Protein AF-A0AAD3N7X9-F1 (afdb_monomer)

Organism: Lates japonicus (NCBI:txid270547)

Solvent-accessible surface area (backbone atoms only — not comparable to full-atom values): 6195 Å² total; per-residue (Å²): 111,69,68,42,43,75,68,65,77,46,73,80,65,64,61,59,53,51,51,54,52,49,50,52,52,50,52,61,65,45,56,85,49,45,62,63,62,47,58,78,70,56,67,59,55,80,78,61,69,39,50,74,73,34,88,85,70,51,37,70,61,38,44,50,53,58,55,67,69,43,84,70,67,90,50,81,59,90,63,52,60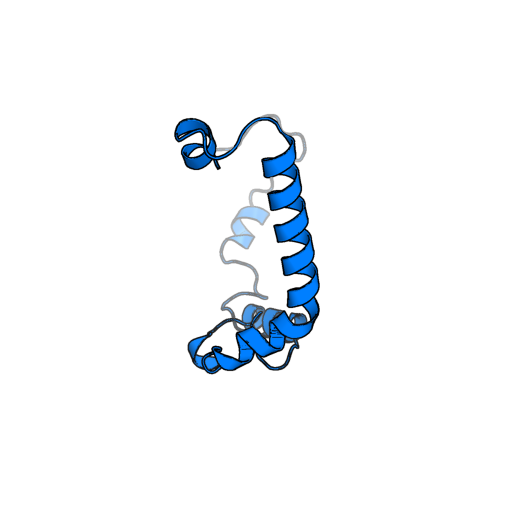,61,56,67,73,65,59,77,63,92,87,63,91,66,85,87,125

InterPro domains:
  IPR002655 Acyl-CoA oxidase, C-terminal [PF01756] (1-85)
  IPR012258 Acyl-CoA oxidase [PTHR10909] (2-71)
  IPR036250 Acyl-CoA dehydrogenase-like, C-terminal [SSF47203] (2-84)

Sequence (97 aa):
MATLYQGNYLNGRKPAELVQIAILTLCSQLKDDAVALVDVFAPTDFILNSPIGNADGQLYRNLWSTVMQGSEVVNRPSWWKEFCSDKPVVGSLRSKL

pLDDT: mean 87.57, std 10.8, range [45.5, 98.0]

Radius of gyration: 26.73 Å; Cα contacts (8 Å, |Δi|>4): 29; chains: 1; bounding box: 60×39×54 Å

Secondary structure (DSSP, 8-state):
-HHHHHTTSS-SSHHHHHHHHHHHHHHHHHTTTHHHHHHTTPPPHHHH--SSS-TT--HHHHHHHHHHTSTTSSSPPTTHHHHHHTPPPTT--S---

Mean predicted aligned error: 9.56 Å

Structure (mmCIF, N/CA/C/O backbone):
data_AF-A0AAD3N7X9-F1
#
_entry.id   AF-A0AAD3N7X9-F1
#
loop_
_atom_site.group_PDB
_atom_site.id
_atom_site.type_symbol
_atom_site.label_atom_id
_atom_site.label_alt_id
_atom_site.label_comp_id
_atom_site.label_asym_id
_atom_site.label_entity_id
_atom_site.label_seq_id
_atom_site.pdbx_PDB_ins_code
_atom_site.Cartn_x
_atom_site.Cartn_y
_atom_site.Cartn_z
_atom_site.occupancy
_atom_site.B_iso_or_equiv
_atom_site.auth_seq_id
_atom_site.auth_comp_id
_atom_site.auth_asym_id
_atom_site.auth_atom_id
_atom_site.pdbx_PDB_model_num
ATOM 1 N N . MET A 1 1 ? -11.289 12.141 17.468 1.00 81.75 1 MET A N 1
ATOM 2 C CA . MET A 1 1 ? -11.219 11.937 18.936 1.00 81.75 1 MET A CA 1
ATOM 3 C C . MET A 1 1 ? -11.433 13.222 19.728 1.00 81.75 1 MET A C 1
ATOM 5 O O . MET A 1 1 ? -12.307 13.207 20.580 1.00 81.75 1 MET A O 1
ATOM 9 N N . ALA A 1 2 ? -10.725 14.327 19.449 1.00 86.50 2 ALA A N 1
ATOM 10 C CA . ALA A 1 2 ? -10.856 15.588 20.203 1.00 86.50 2 ALA A CA 1
ATOM 11 C C . ALA A 1 2 ? -12.310 16.087 20.364 1.00 86.50 2 ALA A C 1
ATOM 13 O O . ALA A 1 2 ? -12.725 16.400 21.473 1.00 86.50 2 ALA A O 1
ATOM 14 N N . THR A 1 3 ? -13.116 16.042 19.299 1.00 93.44 3 THR A N 1
ATOM 15 C CA . THR A 1 3 ? -14.537 16.436 19.325 1.00 93.44 3 THR A CA 1
ATOM 16 C C . THR A 1 3 ? -15.384 15.599 20.293 1.00 93.44 3 THR A C 1
ATOM 18 O O . THR A 1 3 ? -16.284 16.125 20.938 1.00 93.44 3 THR A O 1
ATOM 21 N N . LEU A 1 4 ? -15.081 14.303 20.441 1.00 91.31 4 LEU A N 1
ATOM 22 C CA . LEU A 1 4 ? -15.821 13.392 21.325 1.00 91.31 4 LEU A CA 1
ATOM 23 C C . LEU A 1 4 ? -15.483 13.621 22.807 1.00 91.31 4 LEU A C 1
ATOM 25 O O . LEU A 1 4 ? -16.352 13.474 23.660 1.00 91.31 4 LEU A O 1
ATOM 29 N N . TYR A 1 5 ? -14.245 14.023 23.105 1.00 92.00 5 TYR A N 1
ATOM 30 C CA . TYR A 1 5 ? -13.842 14.447 24.449 1.00 92.00 5 TYR A CA 1
ATOM 31 C C . TYR A 1 5 ? -14.387 15.835 24.793 1.00 92.00 5 TYR A C 1
ATOM 33 O O . TYR A 1 5 ? -14.895 16.039 25.889 1.00 92.00 5 TYR A O 1
ATOM 41 N N . GLN A 1 6 ? -14.348 16.780 23.848 1.00 91.88 6 GLN A N 1
ATOM 42 C CA . GLN A 1 6 ? -14.903 18.122 24.042 1.00 91.88 6 GLN A CA 1
ATOM 43 C C . GLN A 1 6 ? -16.422 18.088 24.268 1.00 91.88 6 GLN A C 1
ATOM 45 O O . GLN A 1 6 ? -16.936 18.835 25.093 1.00 91.88 6 GLN A O 1
ATOM 50 N N . GLY A 1 7 ? -17.133 17.192 23.578 1.00 93.50 7 GLY A N 1
ATOM 51 C CA . GLY A 1 7 ? -18.555 16.926 23.810 1.00 93.50 7 GLY A CA 1
ATOM 52 C C . GLY A 1 7 ? -18.852 16.090 25.062 1.00 93.50 7 GLY A C 1
ATOM 53 O O . GLY A 1 7 ? -20.005 15.737 25.274 1.00 93.50 7 GLY A O 1
ATOM 54 N N . ASN A 1 8 ? -17.836 15.750 2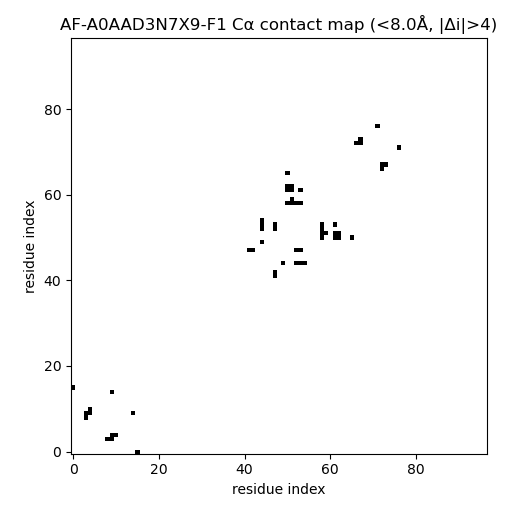5.866 1.00 91.25 8 ASN A N 1
ATOM 55 C CA . ASN A 1 8 ? -17.937 14.939 27.083 1.00 91.25 8 ASN A CA 1
ATOM 56 C C . ASN A 1 8 ? -18.533 13.525 26.876 1.00 91.25 8 ASN A C 1
ATOM 58 O O . ASN A 1 8 ? -18.980 12.890 27.830 1.00 91.25 8 ASN A O 1
ATOM 62 N N . TYR A 1 9 ? -18.521 13.015 25.639 1.00 90.88 9 TYR A N 1
ATOM 63 C CA . TYR A 1 9 ? -18.959 11.654 25.301 1.00 90.88 9 TYR A CA 1
ATOM 64 C C . TYR A 1 9 ? -17.910 10.600 25.667 1.00 90.88 9 TYR A C 1
ATOM 66 O O . TYR A 1 9 ? -18.252 9.454 25.948 1.00 90.88 9 TYR A O 1
ATOM 74 N N . LEU A 1 10 ? -16.629 10.978 25.657 1.00 91.81 10 LEU A N 1
ATOM 75 C CA . LEU A 1 10 ? -15.511 10.135 26.071 1.00 91.81 10 LEU A CA 1
ATOM 76 C C . LEU A 1 10 ? -14.758 10.810 27.214 1.00 91.81 10 LEU A C 1
ATOM 78 O O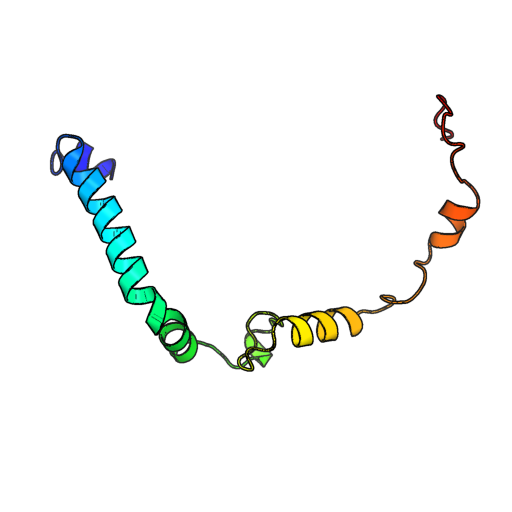 . LEU A 1 10 ? -14.523 12.014 27.173 1.00 91.81 10 LEU A O 1
ATOM 82 N N . ASN A 1 11 ? -14.341 10.021 28.204 1.00 90.88 11 ASN A N 1
ATOM 83 C CA . ASN A 1 11 ? -13.578 10.488 29.358 1.00 90.88 11 ASN A CA 1
ATOM 84 C C . ASN A 1 11 ? -12.436 9.525 29.703 1.00 90.88 11 ASN A C 1
ATOM 86 O O . ASN A 1 11 ? -12.554 8.308 29.550 1.00 90.88 11 ASN A O 1
ATOM 90 N N . GLY A 1 12 ? -11.315 10.079 30.175 1.00 91.19 12 GLY A N 1
ATOM 91 C CA . GLY A 1 12 ? -10.100 9.315 30.488 1.00 91.19 12 GLY A CA 1
ATOM 92 C C . GLY A 1 12 ? -9.388 8.737 29.254 1.00 91.19 12 GLY A C 1
ATOM 93 O O . GLY A 1 12 ? -9.770 8.993 28.117 1.00 91.19 12 GLY A O 1
ATOM 94 N N . ARG A 1 13 ? -8.320 7.953 29.459 1.00 91.00 13 ARG A N 1
ATOM 95 C CA . ARG A 1 13 ? -7.506 7.386 28.357 1.00 91.00 13 ARG A CA 1
ATOM 96 C C . ARG A 1 13 ? -8.091 6.130 27.712 1.00 91.00 13 ARG A C 1
ATOM 98 O O . ARG A 1 13 ? -7.942 5.935 26.509 1.00 91.00 13 ARG A O 1
ATOM 105 N N . LYS A 1 14 ? -8.789 5.311 28.497 1.00 92.62 14 LYS A N 1
ATOM 106 C CA . LYS A 1 14 ? -9.256 3.976 28.100 1.00 92.62 14 LYS A CA 1
ATOM 107 C C . LYS A 1 14 ? -10.073 3.947 26.795 1.00 92.62 14 LYS A C 1
ATOM 109 O O . LYS A 1 14 ? -9.830 3.055 25.988 1.00 92.62 14 LYS A O 1
ATOM 114 N N . PRO A 1 15 ? -10.992 4.894 26.517 1.00 93.06 15 PRO A N 1
ATOM 115 C CA . PRO A 1 15 ? -11.720 4.880 25.250 1.00 93.06 15 PRO A CA 1
ATOM 116 C C . PRO A 1 15 ? -10.822 5.097 24.027 1.00 93.06 15 PRO A C 1
ATOM 118 O O . PRO A 1 15 ? -11.040 4.472 22.995 1.00 93.06 15 PRO A O 1
ATOM 121 N N . ALA A 1 16 ? -9.794 5.944 24.134 1.00 92.06 16 ALA A N 1
ATOM 122 C CA . ALA A 1 16 ? -8.846 6.154 23.043 1.00 92.06 16 ALA A CA 1
ATOM 123 C C . ALA A 1 16 ? -7.989 4.909 22.778 1.00 92.06 16 ALA A C 1
ATOM 125 O O . ALA A 1 16 ? -7.792 4.547 21.620 1.00 92.06 16 ALA A O 1
ATOM 126 N N . GLU A 1 17 ? -7.546 4.229 23.836 1.00 94.69 17 GLU A N 1
ATOM 127 C CA . GLU A 1 17 ? -6.817 2.958 23.735 1.00 94.69 17 GLU A CA 1
ATOM 128 C C . GLU A 1 17 ? -7.681 1.873 23.080 1.00 94.69 17 GLU A C 1
ATOM 130 O O . GLU A 1 17 ? -7.236 1.207 22.149 1.00 94.69 17 GLU A O 1
ATOM 135 N N . LEU A 1 18 ? -8.944 1.739 23.501 1.00 95.56 18 LEU A N 1
ATOM 136 C CA . LEU A 1 18 ? -9.877 0.775 22.914 1.00 95.56 18 LEU A CA 1
ATOM 137 C C . LEU A 1 18 ? -10.132 1.040 21.430 1.00 95.56 18 LEU A C 1
ATOM 139 O O . LEU A 1 18 ? -10.156 0.096 20.648 1.00 95.56 18 LEU A O 1
ATOM 143 N N . VAL A 1 19 ? -10.286 2.305 21.028 1.00 95.50 19 VAL A N 1
ATOM 144 C CA . VAL A 1 19 ? -10.451 2.663 19.611 1.00 95.50 19 VAL A CA 1
ATOM 145 C C . VAL A 1 19 ? -9.204 2.301 18.806 1.00 95.50 19 VAL A C 1
ATOM 147 O O . VAL A 1 19 ? -9.331 1.729 17.729 1.00 95.50 19 VAL A O 1
ATOM 150 N N . GLN A 1 20 ? -8.003 2.582 19.319 1.00 95.50 20 GLN A N 1
ATOM 151 C CA . GLN A 1 20 ? -6.762 2.201 18.638 1.00 95.50 20 GLN A CA 1
ATOM 152 C C . GLN A 1 20 ? -6.638 0.683 18.484 1.00 95.50 20 GLN A C 1
ATOM 154 O O . GLN A 1 20 ? -6.337 0.205 17.392 1.00 95.50 20 GLN A O 1
ATOM 159 N N . ILE A 1 21 ? -6.918 -0.073 19.549 1.00 97.62 21 ILE A N 1
ATOM 160 C CA . ILE A 1 21 ? -6.909 -1.540 19.510 1.00 97.62 21 ILE A CA 1
ATOM 161 C C . ILE A 1 21 ? -7.935 -2.042 18.495 1.00 97.62 21 ILE A C 1
ATOM 163 O O . ILE A 1 21 ? -7.591 -2.859 17.649 1.00 97.62 21 ILE A O 1
ATOM 167 N N . ALA A 1 22 ? -9.160 -1.514 18.525 1.00 97.56 22 ALA A N 1
ATOM 168 C CA . ALA A 1 22 ? -10.212 -1.905 17.596 1.00 97.56 22 ALA A CA 1
ATOM 169 C C . ALA A 1 22 ? -9.816 -1.642 16.136 1.00 97.56 22 ALA A C 1
ATOM 171 O O . ALA A 1 22 ? -10.011 -2.515 15.296 1.00 97.56 22 ALA A O 1
ATOM 172 N N . ILE A 1 23 ? -9.205 -0.489 15.833 1.00 97.44 23 ILE A N 1
ATOM 173 C CA . ILE A 1 23 ? -8.694 -0.184 14.488 1.00 97.44 23 ILE A CA 1
ATOM 174 C C . ILE A 1 23 ? -7.664 -1.232 14.059 1.00 97.44 23 ILE A C 1
ATOM 176 O O . ILE A 1 23 ? -7.782 -1.788 12.972 1.00 97.44 23 ILE A O 1
ATOM 180 N N . LEU A 1 24 ? -6.686 -1.548 14.913 1.00 98.00 24 LEU A N 1
ATOM 181 C CA . LEU A 1 24 ? -5.659 -2.543 14.592 1.00 98.00 24 LEU A CA 1
ATOM 182 C C . LEU A 1 24 ? -6.251 -3.944 14.401 1.00 98.00 24 LEU A C 1
ATOM 184 O O . LEU A 1 24 ? -5.854 -4.655 13.479 1.00 98.00 24 LEU A O 1
ATOM 188 N N . THR A 1 25 ? -7.220 -4.333 15.231 1.00 97.94 25 THR A N 1
ATOM 189 C CA . THR A 1 25 ? -7.932 -5.606 15.091 1.00 97.94 25 THR A CA 1
ATOM 190 C C . THR A 1 25 ? -8.685 -5.674 13.766 1.00 97.94 25 THR A C 1
ATOM 192 O O . THR A 1 25 ? -8.556 -6.666 13.054 1.00 97.94 25 THR A O 1
ATOM 195 N N . LEU A 1 26 ? -9.409 -4.616 13.393 1.00 97.44 26 LEU A N 1
ATOM 196 C CA . LEU A 1 26 ? -10.134 -4.551 12.122 1.00 97.44 26 LEU A CA 1
ATOM 197 C C . LEU A 1 26 ? -9.178 -4.576 10.923 1.00 97.44 26 LEU A C 1
ATOM 199 O O . LEU A 1 26 ? -9.412 -5.318 9.974 1.00 97.44 26 LEU A O 1
ATOM 203 N N . CYS A 1 27 ? -8.064 -3.838 10.976 1.00 97.19 27 CYS A N 1
ATOM 204 C CA . CYS A 1 27 ? -7.029 -3.903 9.942 1.00 97.19 27 CYS A CA 1
ATOM 205 C C . CYS A 1 27 ? -6.440 -5.314 9.808 1.00 97.19 27 CYS A C 1
ATOM 207 O O . CYS A 1 27 ? -6.191 -5.763 8.693 1.00 97.19 27 CYS A O 1
ATOM 209 N N . SER A 1 28 ? -6.238 -6.027 10.921 1.00 97.12 28 SER A N 1
ATOM 210 C CA . SER A 1 28 ? -5.759 -7.411 10.882 1.00 97.12 28 SER A CA 1
ATOM 211 C C . SER A 1 28 ? -6.783 -8.365 10.273 1.00 97.12 28 SER A C 1
ATOM 213 O O . SER A 1 28 ? -6.375 -9.293 9.588 1.00 97.12 28 SER A O 1
ATOM 215 N N . GLN A 1 29 ? -8.078 -8.155 10.519 1.00 96.44 29 GLN A N 1
ATOM 216 C CA . GLN A 1 29 ? -9.147 -8.965 9.926 1.00 96.44 29 GLN A CA 1
ATOM 217 C C . GLN A 1 29 ? -9.267 -8.721 8.418 1.00 96.44 29 GLN A C 1
ATOM 219 O O . GLN A 1 29 ? -9.430 -9.665 7.660 1.00 96.44 29 GLN A O 1
ATOM 224 N N . LEU A 1 30 ? -9.133 -7.467 7.978 1.00 96.56 30 LEU A N 1
ATOM 225 C CA . LEU A 1 30 ? -9.219 -7.089 6.562 1.00 96.56 30 LEU A CA 1
ATOM 226 C C . LEU A 1 30 ? -7.992 -7.482 5.734 1.00 96.56 30 LEU A C 1
ATOM 228 O O . LEU A 1 30 ? -8.063 -7.481 4.509 1.00 96.56 30 LEU A O 1
ATOM 232 N N . LYS A 1 31 ? -6.856 -7.765 6.378 1.00 96.25 31 LYS A N 1
ATOM 233 C CA . LYS A 1 31 ? -5.573 -7.983 5.702 1.00 96.25 31 LYS A CA 1
ATOM 234 C C . LYS A 1 31 ? -5.637 -9.100 4.659 1.00 96.25 31 LYS A C 1
ATOM 236 O O . LYS A 1 31 ? -5.099 -8.921 3.569 1.00 96.25 31 LYS A O 1
ATOM 241 N N . ASP A 1 32 ? -6.259 -10.224 5.001 1.00 95.19 32 ASP A N 1
ATOM 242 C CA . ASP A 1 32 ? -6.247 -11.419 4.152 1.00 95.19 32 ASP A CA 1
ATOM 243 C C . ASP A 1 32 ? -7.163 -11.260 2.923 1.00 95.19 32 ASP A C 1
ATOM 245 O O . ASP A 1 32 ? -6.854 -11.785 1.856 1.00 95.19 32 ASP A O 1
ATOM 249 N N . ASP A 1 33 ? -8.211 -10.438 3.036 1.00 95.69 33 ASP A N 1
ATOM 250 C CA . ASP A 1 33 ? -9.154 -10.128 1.951 1.00 95.69 3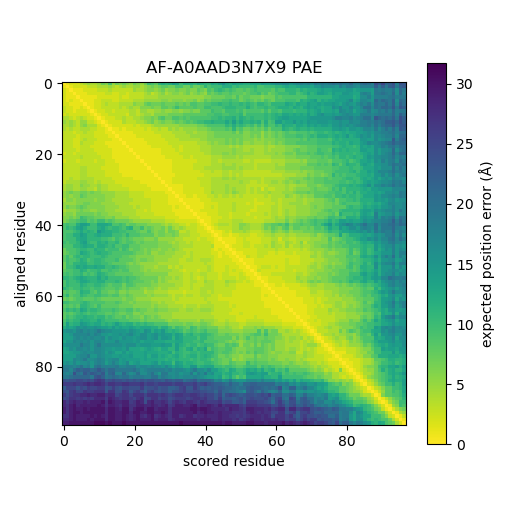3 ASP A CA 1
ATOM 251 C C . ASP A 1 33 ? -8.794 -8.846 1.178 1.00 95.69 33 ASP A C 1
ATOM 253 O O . ASP A 1 33 ? -9.485 -8.468 0.230 1.00 95.69 33 ASP A O 1
ATOM 257 N N . ALA A 1 34 ? -7.718 -8.149 1.561 1.00 94.56 34 ALA A N 1
ATOM 258 C CA . ALA A 1 34 ? -7.395 -6.823 1.035 1.00 94.56 34 ALA A CA 1
ATOM 259 C C . ALA A 1 34 ? -7.229 -6.805 -0.494 1.00 94.56 34 ALA A C 1
ATOM 261 O O . ALA A 1 34 ? -7.675 -5.862 -1.143 1.00 94.56 34 ALA A O 1
ATOM 262 N N . VAL A 1 35 ? -6.623 -7.848 -1.069 1.00 91.75 35 VAL A N 1
ATOM 263 C CA . VAL A 1 35 ? -6.435 -7.967 -2.525 1.00 91.75 35 VAL A CA 1
ATOM 264 C C . VAL A 1 35 ? -7.781 -8.143 -3.225 1.00 91.75 35 VAL A C 1
ATOM 266 O O . VAL A 1 35 ? -8.117 -7.354 -4.099 1.00 91.75 35 VAL A O 1
ATOM 269 N N . ALA A 1 36 ? -8.607 -9.086 -2.761 1.00 93.06 36 ALA A N 1
ATOM 270 C CA . ALA A 1 36 ? -9.924 -9.344 -3.342 1.00 93.06 36 ALA A CA 1
ATOM 271 C C . ALA A 1 36 ? -10.847 -8.116 -3.268 1.00 93.06 36 ALA A C 1
ATOM 273 O O . ALA A 1 36 ? -11.581 -7.829 -4.211 1.00 93.06 36 ALA A O 1
ATOM 274 N N . LEU A 1 37 ? -10.796 -7.363 -2.164 1.00 93.94 37 LEU A N 1
ATOM 275 C CA . LEU A 1 37 ? -11.563 -6.126 -2.013 1.00 93.94 37 LEU A CA 1
ATOM 276 C C . LEU A 1 37 ? -11.139 -5.054 -3.019 1.00 93.94 37 LEU A C 1
ATOM 278 O O . LEU A 1 37 ? -11.997 -4.349 -3.543 1.00 93.94 37 LEU A O 1
ATOM 282 N N . VAL A 1 38 ? -9.839 -4.921 -3.288 1.00 91.31 38 VAL A N 1
ATOM 283 C CA . VAL A 1 38 ? -9.330 -3.964 -4.278 1.00 91.31 38 VAL A CA 1
ATOM 284 C C . VAL A 1 38 ? -9.663 -4.424 -5.697 1.00 91.31 38 VAL A C 1
ATOM 286 O O . VAL A 1 38 ? -10.111 -3.602 -6.494 1.00 91.31 38 VAL A O 1
ATOM 289 N N . ASP A 1 39 ? -9.540 -5.718 -5.992 1.00 90.38 39 ASP A N 1
ATOM 290 C CA . ASP A 1 39 ? -9.796 -6.291 -7.320 1.00 90.38 39 ASP A CA 1
ATOM 291 C C . ASP A 1 39 ? -11.237 -6.065 -7.800 1.00 90.38 39 ASP A C 1
ATOM 293 O O . ASP A 1 39 ? -11.463 -5.835 -8.986 1.00 90.38 39 ASP A O 1
ATOM 297 N N . VAL A 1 40 ? -12.221 -6.050 -6.890 1.00 92.19 40 VAL A N 1
ATOM 298 C CA . VAL A 1 40 ? -13.630 -5.748 -7.224 1.00 92.19 40 VAL A CA 1
ATOM 299 C C . VAL A 1 40 ? -13.803 -4.335 -7.793 1.00 92.19 40 VAL A C 1
ATOM 301 O O . VAL A 1 40 ? -14.697 -4.100 -8.608 1.00 92.19 40 VAL A O 1
ATOM 304 N N . PHE A 1 41 ? -12.965 -3.388 -7.369 1.00 88.00 41 PHE A N 1
ATOM 305 C CA . PHE A 1 41 ? -13.021 -1.995 -7.814 1.00 88.00 41 PHE A CA 1
ATOM 306 C C . PHE A 1 41 ? -11.957 -1.646 -8.856 1.00 88.00 41 PHE A C 1
ATOM 308 O O . PHE A 1 41 ? -12.040 -0.576 -9.464 1.00 88.00 41 PHE A O 1
ATOM 315 N N . ALA A 1 42 ? -10.948 -2.499 -9.039 1.00 87.12 42 ALA A N 1
ATOM 316 C CA . ALA A 1 42 ? -9.795 -2.190 -9.863 1.00 87.12 42 ALA A CA 1
ATOM 317 C C . ALA A 1 42 ? -10.213 -2.004 -11.334 1.00 87.12 42 ALA A C 1
ATOM 319 O O . ALA A 1 42 ? -10.812 -2.900 -11.937 1.00 87.12 42 ALA A O 1
ATOM 320 N N . PRO A 1 43 ? -9.909 -0.846 -11.948 1.00 87.62 43 PRO A N 1
ATOM 321 C CA . PRO A 1 43 ? -10.038 -0.700 -13.388 1.00 87.62 43 PRO A CA 1
ATOM 322 C C . PRO A 1 43 ? -8.969 -1.554 -14.084 1.00 87.62 43 PRO A C 1
ATOM 324 O O . PRO A 1 43 ? -7.965 -1.927 -13.484 1.00 87.62 43 PRO A O 1
ATOM 327 N N . THR A 1 44 ? -9.147 -1.825 -15.377 1.00 90.06 44 THR A N 1
ATOM 328 C CA . THR A 1 44 ? -8.164 -2.585 -16.172 1.00 90.06 44 THR A CA 1
ATOM 329 C C . THR A 1 44 ? -6.758 -1.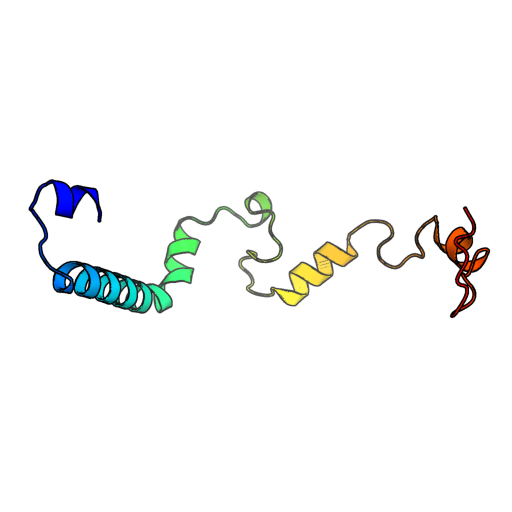983 -16.077 1.00 90.06 44 THR A C 1
ATOM 331 O O . THR A 1 44 ? -6.633 -0.754 -16.062 1.00 90.06 44 THR A O 1
ATOM 334 N N . ASP A 1 45 ? -5.713 -2.813 -16.152 1.00 90.19 45 ASP A N 1
ATOM 335 C CA . ASP A 1 45 ? -4.305 -2.397 -16.001 1.00 90.19 45 ASP A CA 1
ATOM 336 C C . ASP A 1 45 ? -3.885 -1.244 -16.932 1.00 90.19 45 ASP A C 1
ATOM 338 O O . ASP A 1 45 ? -3.068 -0.403 -16.561 1.00 90.19 45 ASP A O 1
ATOM 342 N N . PHE A 1 46 ? -4.493 -1.145 -18.120 1.00 90.06 46 PHE A N 1
ATOM 343 C CA . PHE A 1 46 ? -4.281 -0.025 -19.044 1.00 90.06 46 PHE A CA 1
ATOM 344 C C . PHE A 1 46 ? -4.679 1.334 -18.444 1.00 90.06 46 PHE A C 1
ATOM 346 O O . PHE A 1 46 ? -3.975 2.324 -18.620 1.00 90.06 46 PHE A O 1
ATOM 353 N N . ILE A 1 47 ? -5.805 1.380 -17.729 1.00 92.06 47 ILE A N 1
ATOM 354 C CA . ILE A 1 47 ? -6.305 2.592 -17.066 1.00 92.06 47 ILE A CA 1
ATOM 355 C C . ILE A 1 47 ? -5.513 2.847 -15.785 1.00 92.06 47 ILE A C 1
ATOM 357 O O . ILE A 1 47 ? -5.185 3.994 -15.488 1.00 92.06 47 ILE A O 1
ATOM 361 N N . LEU A 1 48 ? -5.196 1.785 -15.037 1.00 89.88 48 LEU A N 1
ATOM 362 C CA . LEU A 1 48 ? -4.402 1.880 -13.814 1.00 89.88 48 LEU A CA 1
ATOM 363 C C . LEU A 1 48 ? -2.994 2.426 -14.094 1.00 89.88 48 LEU A C 1
ATOM 365 O O . LEU A 1 48 ? -2.451 3.160 -13.269 1.00 89.88 48 LEU A O 1
ATOM 369 N N . ASN A 1 49 ? -2.426 2.082 -15.257 1.00 89.94 49 ASN A N 1
ATOM 370 C CA . ASN A 1 49 ? -1.154 2.582 -15.782 1.00 89.94 49 ASN A CA 1
ATOM 371 C C . ASN A 1 49 ? -0.026 2.567 -14.733 1.00 89.94 49 ASN A C 1
ATOM 373 O O . ASN A 1 49 ? 0.748 3.515 -14.587 1.00 89.94 49 ASN A O 1
ATOM 377 N N . SER A 1 50 ? 0.030 1.484 -13.957 1.00 91.69 50 SER A N 1
ATOM 378 C CA . SER A 1 50 ? 0.974 1.314 -12.860 1.00 91.69 50 SER A CA 1
ATOM 379 C C . SER A 1 50 ? 1.682 -0.030 -12.994 1.00 91.69 50 SER A C 1
ATOM 381 O O . SER A 1 50 ? 1.027 -1.066 -12.885 1.00 91.69 50 SER A O 1
ATOM 383 N N . PRO A 1 51 ? 3.018 -0.061 -13.154 1.00 91.44 51 PRO A N 1
ATOM 384 C CA . PRO A 1 51 ? 3.754 -1.324 -13.205 1.00 91.44 51 PRO A CA 1
ATOM 385 C C . PRO A 1 51 ? 3.731 -2.085 -11.872 1.00 91.44 51 PRO A C 1
ATOM 387 O O . PRO A 1 51 ? 3.930 -3.296 -11.850 1.00 91.44 51 PRO A O 1
ATOM 390 N N . ILE A 1 52 ? 3.491 -1.384 -10.759 1.00 92.12 52 ILE A N 1
ATOM 391 C CA . ILE A 1 52 ? 3.435 -1.968 -9.412 1.00 92.12 52 ILE A CA 1
ATOM 392 C C . ILE A 1 52 ? 2.066 -2.589 -9.133 1.00 92.12 52 ILE A C 1
ATOM 394 O O . ILE A 1 52 ? 1.983 -3.589 -8.428 1.00 92.12 52 ILE A O 1
ATOM 398 N N . GLY A 1 53 ? 1.006 -1.986 -9.674 1.00 89.94 53 GLY A N 1
ATOM 399 C CA . GLY A 1 53 ? -0.376 -2.414 -9.465 1.00 89.94 53 GLY A CA 1
ATOM 400 C C . GLY A 1 53 ? -0.900 -3.390 -10.515 1.00 89.94 53 GLY A C 1
ATOM 401 O O . GLY A 1 53 ? -2.101 -3.610 -10.549 1.00 89.94 53 GLY A O 1
ATOM 402 N N . ASN A 1 54 ? -0.037 -3.925 -11.382 1.00 91.00 54 ASN A N 1
ATOM 403 C CA . ASN A 1 54 ? -0.451 -4.832 -12.450 1.00 91.00 54 ASN A CA 1
ATOM 404 C C . ASN A 1 54 ? -1.049 -6.130 -11.873 1.00 91.00 54 ASN A C 1
ATOM 406 O O . ASN A 1 54 ? -0.461 -6.728 -10.964 1.00 91.00 54 ASN A O 1
ATOM 410 N N . ALA A 1 55 ? -2.169 -6.593 -12.431 1.00 90.19 55 ALA A N 1
ATOM 411 C CA . ALA A 1 55 ? -2.919 -7.747 -11.924 1.00 90.19 55 ALA A CA 1
ATOM 412 C C . ALA A 1 55 ? -2.147 -9.087 -11.954 1.00 90.19 55 ALA A C 1
ATOM 414 O O . ALA A 1 55 ? -2.509 -10.035 -11.260 1.00 90.19 55 ALA A O 1
ATOM 415 N N . ASP A 1 56 ? -1.062 -9.190 -12.732 1.00 90.44 56 ASP A N 1
ATOM 416 C CA . ASP A 1 56 ? -0.236 -10.403 -12.838 1.00 90.44 56 ASP A CA 1
ATOM 417 C C . ASP A 1 56 ? 0.647 -10.690 -11.605 1.00 90.44 56 ASP A C 1
ATOM 419 O O . ASP A 1 56 ? 1.261 -11.758 -11.517 1.00 90.44 56 ASP A O 1
ATOM 423 N N . GLY A 1 57 ? 0.746 -9.737 -10.671 1.00 88.75 57 GLY A N 1
ATOM 424 C CA . GLY A 1 57 ? 1.569 -9.839 -9.466 1.00 88.75 57 GLY A CA 1
ATOM 425 C C . GLY A 1 57 ? 3.085 -9.836 -9.716 1.00 88.75 57 GLY A C 1
ATOM 426 O O . GLY A 1 57 ? 3.864 -10.034 -8.781 1.00 88.75 57 GLY A O 1
ATOM 427 N N . GLN A 1 58 ? 3.554 -9.596 -10.947 1.00 93.75 58 GLN A N 1
ATOM 428 C CA . GLN A 1 58 ? 4.975 -9.659 -11.321 1.00 93.75 58 GLN A CA 1
ATOM 429 C C . GLN A 1 58 ? 5.693 -8.318 -11.137 1.00 93.75 58 GLN A C 1
ATOM 431 O O . GLN A 1 58 ? 6.363 -7.815 -12.041 1.00 93.75 58 GLN A O 1
ATOM 436 N N . LEU A 1 59 ? 5.613 -7.765 -9.924 1.00 93.38 59 LEU A N 1
ATOM 437 C CA . LEU A 1 59 ? 6.116 -6.438 -9.549 1.00 93.38 59 LEU A CA 1
ATOM 438 C C . LEU A 1 59 ? 7.486 -6.085 -10.153 1.00 93.38 59 LEU A C 1
ATOM 440 O O . LEU A 1 59 ? 7.625 -5.101 -10.878 1.00 93.38 59 LEU A O 1
ATOM 444 N N . TYR A 1 60 ? 8.514 -6.883 -9.848 1.00 94.62 60 TYR A N 1
ATOM 445 C CA . TYR A 1 60 ? 9.888 -6.572 -10.251 1.00 94.62 60 TYR A CA 1
ATOM 446 C C . TYR A 1 60 ? 10.081 -6.629 -11.762 1.00 94.62 60 TYR A C 1
ATOM 448 O O . TYR A 1 60 ? 10.804 -5.808 -12.323 1.00 94.62 60 TYR A O 1
ATOM 456 N N . ARG A 1 61 ? 9.421 -7.584 -12.423 1.00 95.75 61 ARG A N 1
ATOM 457 C CA . ARG A 1 61 ? 9.489 -7.735 -13.875 1.00 95.75 61 ARG A CA 1
ATOM 458 C C . ARG A 1 61 ? 8.840 -6.542 -14.562 1.00 95.75 61 ARG A C 1
ATOM 460 O O . ARG A 1 61 ? 9.442 -5.976 -15.472 1.0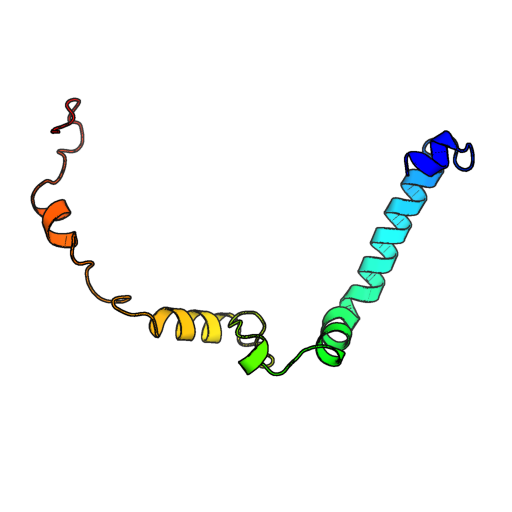0 95.75 61 ARG A O 1
ATOM 467 N N . ASN A 1 62 ? 7.656 -6.150 -14.103 1.00 94.56 62 ASN A N 1
ATOM 468 C CA . ASN A 1 62 ? 6.903 -5.038 -14.668 1.00 94.56 62 ASN A CA 1
ATOM 469 C C . ASN A 1 62 ? 7.672 -3.733 -14.488 1.00 94.56 62 ASN A C 1
ATOM 471 O O . ASN A 1 62 ? 7.918 -3.031 -15.464 1.00 94.56 62 ASN A O 1
ATOM 475 N N . LEU A 1 63 ? 8.170 -3.474 -13.278 1.00 94.50 63 LEU A N 1
ATOM 476 C CA . LEU A 1 63 ? 8.961 -2.284 -12.980 1.00 94.50 63 LEU A CA 1
ATOM 477 C C . LEU A 1 63 ? 10.238 -2.230 -13.826 1.00 94.50 63 LEU A C 1
ATOM 479 O O . LEU A 1 63 ? 10.506 -1.212 -14.459 1.00 94.50 63 LEU A O 1
ATOM 483 N N . TRP A 1 64 ? 10.986 -3.333 -13.906 1.00 93.56 64 TRP A N 1
ATOM 484 C CA . TRP A 1 64 ? 12.162 -3.417 -14.771 1.00 93.56 64 TRP A CA 1
ATOM 485 C C . TRP A 1 64 ? 11.815 -3.145 -16.237 1.00 93.56 64 TRP A C 1
ATOM 487 O O . TRP A 1 64 ? 12.484 -2.350 -16.892 1.00 93.56 64 TRP A O 1
ATOM 497 N N . SER A 1 65 ? 10.745 -3.761 -16.747 1.00 93.25 65 SER A N 1
ATOM 498 C CA . SER A 1 65 ? 10.313 -3.577 -18.132 1.00 93.25 65 SER A CA 1
ATOM 499 C C . SER A 1 65 ? 9.933 -2.126 -18.437 1.00 93.25 65 SER A C 1
ATOM 501 O O . SER A 1 65 ? 10.370 -1.594 -19.454 1.00 93.25 65 SER A O 1
ATOM 503 N N . THR A 1 66 ? 9.212 -1.454 -17.535 1.00 93.00 66 THR A N 1
ATOM 504 C CA . THR A 1 66 ? 8.822 -0.048 -17.687 1.00 93.00 66 THR A CA 1
ATOM 505 C C . THR A 1 66 ? 10.030 0.878 -17.636 1.00 93.00 66 THR A C 1
ATOM 507 O O . THR A 1 66 ? 10.126 1.797 -18.443 1.00 93.00 66 THR A O 1
ATOM 510 N N . VAL A 1 67 ? 10.987 0.625 -1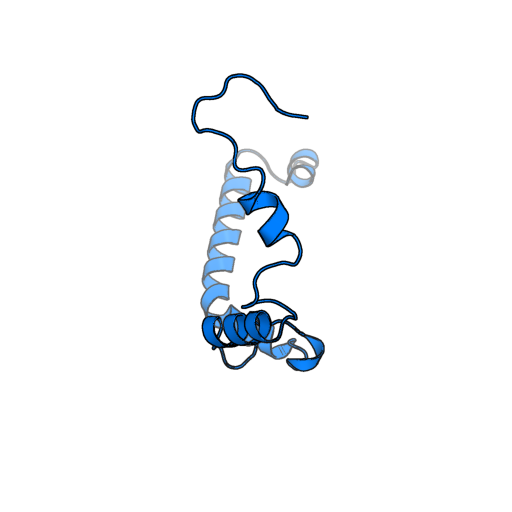6.737 1.00 93.06 67 VAL A N 1
ATOM 511 C CA . VAL A 1 67 ? 12.226 1.412 -16.679 1.00 93.06 67 VAL A CA 1
ATOM 512 C C . VAL A 1 67 ? 13.032 1.235 -17.965 1.00 93.06 67 VAL A C 1
ATOM 514 O O . VAL A 1 67 ? 13.480 2.226 -18.527 1.00 93.06 67 VAL A O 1
ATOM 517 N N . MET A 1 68 ? 13.177 0.010 -18.479 1.00 93.50 68 MET A N 1
ATOM 518 C CA . MET A 1 68 ? 13.934 -0.256 -19.712 1.00 93.50 68 MET A CA 1
ATOM 519 C C . MET A 1 68 ? 13.271 0.290 -20.984 1.00 93.50 68 MET A C 1
ATOM 521 O O . MET A 1 68 ? 13.958 0.491 -21.981 1.00 93.50 68 MET A O 1
ATOM 525 N N . GLN A 1 69 ? 11.960 0.537 -20.969 1.00 90.69 69 GLN A N 1
ATOM 526 C CA . GLN A 1 69 ? 11.249 1.196 -22.072 1.00 90.69 69 GLN A CA 1
ATOM 527 C C . GLN A 1 69 ? 11.528 2.706 -22.148 1.00 90.69 69 GLN A C 1
ATOM 529 O O . GLN A 1 69 ? 11.190 3.339 -23.148 1.00 90.69 69 GLN A O 1
ATOM 534 N N . GLY A 1 70 ? 12.134 3.299 -21.112 1.00 87.81 70 GLY A N 1
ATOM 535 C CA . GLY A 1 70 ? 12.523 4.704 -21.117 1.00 87.81 70 GLY A CA 1
ATOM 536 C C . GLY A 1 70 ? 13.603 5.018 -22.159 1.00 87.81 70 GLY A C 1
ATOM 537 O O . GLY A 1 70 ? 14.472 4.202 -22.467 1.00 87.81 70 GLY A O 1
ATOM 538 N N . SER A 1 71 ? 13.574 6.240 -22.688 1.00 86.00 71 SER A N 1
ATOM 539 C CA . SER A 1 71 ? 14.615 6.733 -23.596 1.00 86.00 71 SER A CA 1
ATOM 540 C C . SER A 1 71 ? 15.940 6.930 -22.854 1.00 86.00 71 SER A C 1
ATOM 542 O O . SER A 1 71 ? 15.947 7.428 -21.732 1.00 86.00 71 SER A O 1
ATOM 544 N N . GLU A 1 72 ? 17.063 6.604 -23.503 1.00 85.44 72 GLU A N 1
ATOM 545 C CA . GLU A 1 72 ? 18.430 6.848 -23.001 1.00 85.44 72 GLU A CA 1
ATOM 546 C C . GLU A 1 72 ? 18.774 6.185 -21.647 1.00 85.44 72 GLU A C 1
ATOM 548 O O . GLU A 1 72 ? 19.692 6.615 -20.957 1.00 85.44 72 GLU A O 1
ATOM 553 N N . VAL A 1 73 ? 18.083 5.107 -21.264 1.00 87.31 73 VAL A N 1
ATOM 554 C CA . VAL A 1 73 ? 18.243 4.475 -19.935 1.00 87.31 73 VAL A CA 1
ATOM 555 C C . VAL A 1 73 ? 19.567 3.724 -19.779 1.00 87.31 73 VAL A C 1
ATOM 557 O O . VAL A 1 73 ? 20.183 3.754 -18.716 1.00 87.31 73 VAL A O 1
ATOM 560 N N . VAL A 1 74 ? 20.013 3.038 -20.833 1.00 87.88 74 VAL A N 1
ATOM 561 C CA . VAL A 1 74 ? 21.269 2.258 -20.836 1.00 87.88 74 VAL A CA 1
ATOM 562 C C . VAL A 1 74 ? 22.436 3.078 -21.403 1.00 87.88 74 VAL A C 1
ATOM 564 O O . VAL A 1 74 ? 23.605 2.723 -21.244 1.00 87.88 74 VAL A O 1
ATOM 567 N N . ASN A 1 75 ? 22.126 4.192 -22.065 1.00 88.06 75 ASN A N 1
ATOM 568 C CA . ASN A 1 75 ? 23.113 5.029 -22.725 1.00 88.06 75 ASN A CA 1
ATOM 569 C C . ASN A 1 75 ? 23.810 5.947 -21.722 1.00 88.06 75 ASN A C 1
ATOM 571 O O . ASN A 1 75 ? 23.298 6.272 -20.650 1.00 88.06 75 ASN A O 1
ATOM 575 N N . ARG A 1 76 ? 25.017 6.390 -22.086 1.00 86.50 76 ARG A N 1
ATOM 576 C CA . ARG A 1 76 ? 25.662 7.467 -21.335 1.00 86.50 76 ARG A CA 1
ATOM 577 C C . ARG A 1 76 ? 24.825 8.733 -21.515 1.00 86.50 76 ARG A C 1
ATOM 579 O O . ARG A 1 76 ? 24.500 9.057 -22.656 1.00 86.50 76 ARG A O 1
ATOM 586 N N . PRO A 1 77 ? 24.541 9.476 -20.437 1.00 86.69 77 PRO A N 1
ATOM 587 C CA . PRO A 1 77 ? 23.838 10.738 -20.565 1.00 86.69 77 PRO A CA 1
ATOM 588 C C . PRO A 1 77 ? 24.655 11.721 -21.413 1.00 86.69 77 PRO A C 1
ATOM 590 O O . PRO A 1 77 ? 25.888 11.658 -21.445 1.00 86.69 77 PRO A O 1
ATOM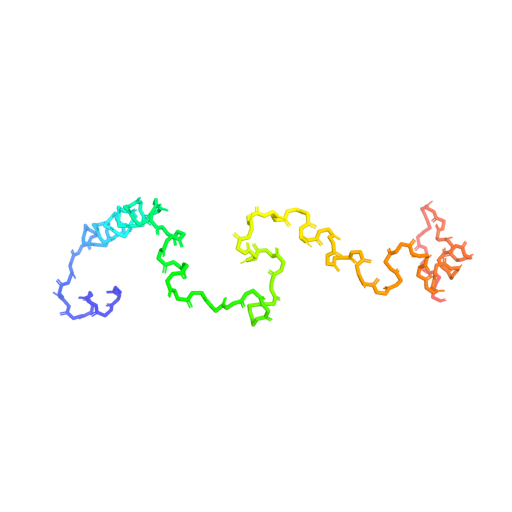 593 N N . SER A 1 78 ? 23.973 12.653 -22.078 1.00 87.38 78 SER A N 1
ATOM 594 C CA . SER A 1 78 ? 24.585 13.626 -22.997 1.00 87.38 78 SER A CA 1
ATOM 595 C C . SER A 1 78 ? 25.745 14.415 -22.370 1.00 87.38 78 SER A C 1
ATOM 597 O O . SER A 1 78 ? 26.766 14.635 -23.019 1.00 87.38 78 SER A O 1
ATOM 599 N N . TRP A 1 79 ? 25.630 14.749 -21.084 1.00 85.81 79 TRP A N 1
ATOM 600 C CA . TRP A 1 79 ? 26.613 15.492 -20.287 1.00 85.81 79 TRP A CA 1
ATOM 601 C C . TRP A 1 79 ? 27.760 14.633 -19.721 1.00 85.81 79 TRP A C 1
ATOM 603 O O . TRP A 1 79 ? 28.647 15.144 -19.040 1.00 85.81 79 TRP A O 1
ATOM 613 N N . TRP A 1 80 ? 27.804 13.322 -19.990 1.00 84.62 80 TRP A N 1
ATOM 614 C CA . TRP A 1 80 ? 28.829 12.422 -19.433 1.00 84.62 80 TRP A CA 1
ATOM 615 C C . TRP A 1 80 ? 30.269 12.892 -19.710 1.00 84.62 80 TRP A C 1
ATOM 617 O O . TRP A 1 80 ? 31.165 12.720 -18.879 1.00 84.62 80 TRP A O 1
ATOM 627 N N . LYS A 1 81 ? 30.504 13.472 -20.895 1.00 83.56 81 LYS A N 1
ATOM 628 C CA . LYS A 1 81 ? 31.830 13.952 -21.309 1.00 83.56 81 LYS A CA 1
ATOM 629 C C . LYS A 1 81 ? 32.299 15.145 -20.473 1.00 83.56 81 LYS A C 1
ATOM 631 O O . LYS A 1 81 ? 33.472 15.182 -20.123 1.00 83.56 81 LYS A O 1
ATOM 636 N N . GLU A 1 82 ? 31.396 16.051 -20.105 1.00 83.19 82 GLU A N 1
ATOM 637 C CA . GLU A 1 82 ? 31.698 17.249 -19.305 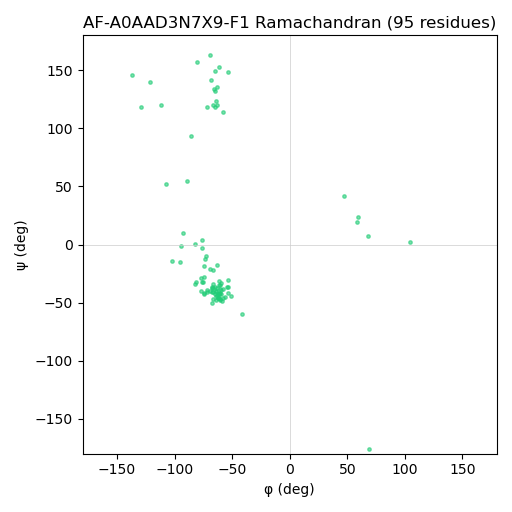1.00 83.19 82 GLU A CA 1
ATOM 638 C C . GLU A 1 82 ? 32.258 16.861 -17.928 1.00 83.19 82 GLU A C 1
ATOM 640 O O . GLU A 1 82 ? 33.289 17.371 -17.498 1.00 83.19 82 GLU A O 1
ATOM 645 N N . PHE A 1 83 ? 31.667 15.845 -17.292 1.00 76.38 83 PHE A N 1
ATOM 646 C CA . PHE A 1 83 ? 32.146 15.315 -16.011 1.00 76.38 83 PHE A CA 1
ATOM 647 C C . PHE A 1 83 ? 33.519 14.626 -16.104 1.00 76.38 83 PHE A C 1
ATOM 649 O O . PHE A 1 83 ? 34.313 14.653 -15.163 1.00 76.38 83 PHE A O 1
ATOM 656 N N . CYS A 1 84 ? 33.802 13.967 -17.231 1.00 76.12 84 CYS A N 1
ATOM 657 C CA . CYS A 1 84 ? 35.081 13.289 -17.442 1.00 76.12 84 CYS A CA 1
ATOM 658 C C . CYS A 1 84 ? 36.220 14.270 -17.756 1.00 76.12 84 CYS A C 1
ATOM 660 O O . CYS A 1 84 ? 37.362 13.993 -17.389 1.00 76.12 84 CYS A O 1
ATOM 662 N N . SER A 1 85 ? 35.918 15.387 -18.421 1.00 74.44 85 SER A N 1
ATOM 663 C CA . SER A 1 85 ? 36.885 16.434 -18.760 1.00 74.44 85 SER A CA 1
ATOM 664 C C . SER A 1 85 ? 37.284 17.280 -17.548 1.00 74.44 85 SER A C 1
ATOM 666 O O . SER A 1 85 ? 38.474 17.509 -17.349 1.00 74.44 85 SER A O 1
ATOM 668 N N . ASP A 1 86 ? 36.327 17.660 -16.697 1.00 68.38 86 ASP A N 1
ATOM 669 C CA . ASP A 1 86 ? 36.559 18.494 -15.508 1.00 68.38 86 ASP A CA 1
ATOM 670 C C . ASP A 1 86 ? 36.451 17.689 -14.208 1.00 68.38 86 ASP A C 1
ATOM 672 O O . ASP A 1 86 ? 35.733 18.040 -13.270 1.00 68.38 86 ASP A O 1
ATOM 676 N N . LYS A 1 87 ? 37.179 16.569 -14.127 1.00 68.69 87 LYS A N 1
ATOM 677 C CA . LYS A 1 87 ? 37.190 15.752 -12.909 1.00 68.69 87 LYS A CA 1
ATOM 678 C C . LYS A 1 87 ? 37.824 16.546 -11.751 1.00 68.69 87 LYS A C 1
ATOM 680 O O . LYS A 1 87 ? 39.015 16.866 -11.825 1.00 68.69 87 LYS A O 1
ATOM 685 N N . PRO A 1 88 ? 37.099 16.824 -10.649 1.00 66.44 88 PRO A N 1
ATOM 686 C CA . PRO A 1 88 ? 37.697 17.486 -9.500 1.00 66.44 88 PRO A CA 1
ATOM 687 C C . PRO A 1 88 ? 38.766 16.577 -8.888 1.00 66.44 88 PRO A C 1
ATOM 689 O O . PRO A 1 88 ? 38.552 15.382 -8.668 1.00 66.44 88 PRO A O 1
ATOM 692 N N . VAL A 1 89 ? 39.941 17.144 -8.615 1.00 74.12 89 VAL A N 1
ATOM 693 C CA . VAL A 1 89 ? 41.017 16.427 -7.925 1.00 74.12 89 VAL A CA 1
ATOM 694 C C . VAL A 1 89 ? 40.548 16.143 -6.499 1.00 74.12 89 VAL A C 1
ATOM 696 O O . VAL A 1 89 ? 40.226 17.071 -5.753 1.00 74.12 89 VAL A O 1
ATOM 699 N N . VAL A 1 90 ? 40.486 14.862 -6.125 1.00 67.25 90 VAL A N 1
ATOM 700 C CA . VAL A 1 90 ? 40.079 14.425 -4.782 1.00 67.25 90 VAL A CA 1
ATOM 701 C C . VAL A 1 90 ? 41.021 15.068 -3.757 1.00 67.25 90 VAL A C 1
ATOM 703 O O . VAL A 1 90 ? 42.218 14.796 -3.770 1.00 67.25 90 VAL A O 1
ATOM 706 N N . GLY A 1 91 ? 40.487 15.958 -2.912 1.00 66.00 91 GLY A N 1
ATOM 707 C CA . GLY A 1 91 ? 41.252 16.730 -1.920 1.00 66.00 91 GLY A CA 1
ATOM 708 C C . GLY A 1 91 ? 41.499 18.209 -2.262 1.00 66.00 91 GLY A C 1
ATOM 709 O O . GLY A 1 91 ? 42.140 18.907 -1.480 1.00 66.00 91 GLY A O 1
ATOM 710 N N . SER A 1 92 ? 40.993 18.725 -3.387 1.00 64.75 92 SER A N 1
ATOM 711 C CA . SER A 1 92 ? 41.070 20.162 -3.695 1.00 64.75 92 SER A CA 1
ATOM 712 C C . SER A 1 92 ? 40.131 20.984 -2.801 1.00 64.75 92 SER A C 1
ATOM 714 O O . SER A 1 92 ? 38.914 20.844 -2.882 1.00 64.75 92 SER A O 1
ATOM 716 N N . LEU A 1 93 ? 40.685 21.903 -2.001 1.00 61.50 93 LEU A N 1
ATOM 717 C CA . LEU A 1 93 ? 39.925 22.886 -1.208 1.00 61.50 93 LEU A CA 1
ATOM 718 C C . LEU A 1 93 ? 39.369 24.058 -2.041 1.00 61.50 93 LEU A C 1
ATOM 720 O O . LEU A 1 93 ? 38.702 24.935 -1.495 1.00 61.50 93 LEU A O 1
ATOM 724 N N . ARG A 1 94 ? 39.651 24.121 -3.349 1.00 56.59 94 ARG A N 1
ATOM 725 C CA . ARG A 1 94 ? 39.133 25.174 -4.233 1.00 56.59 94 ARG A CA 1
ATOM 726 C C . ARG A 1 94 ? 38.131 24.606 -5.229 1.00 56.59 94 ARG A C 1
ATOM 728 O O . ARG A 1 94 ? 38.481 23.755 -6.048 1.00 56.59 94 ARG A O 1
ATOM 735 N N . SER A 1 95 ? 36.910 25.137 -5.163 1.00 51.66 95 SER A N 1
ATOM 736 C CA . SER A 1 95 ? 35.898 25.020 -6.212 1.00 51.66 95 SER A CA 1
ATOM 737 C C . SER A 1 95 ? 36.416 25.718 -7.467 1.00 51.66 95 SER A C 1
ATOM 739 O O . SER A 1 95 ? 36.706 26.914 -7.419 1.00 51.66 95 SER A O 1
ATOM 741 N N . LYS A 1 96 ? 36.553 24.985 -8.575 1.00 57.78 96 LYS A N 1
ATOM 742 C CA . LYS A 1 96 ? 36.710 25.593 -9.898 1.00 57.78 96 LYS A CA 1
ATOM 743 C C . LYS A 1 96 ? 35.306 25.860 -10.433 1.00 57.78 96 LYS A C 1
ATOM 745 O O . LYS A 1 96 ? 34.658 24.941 -10.922 1.00 57.78 96 LYS A O 1
ATOM 750 N N . LEU A 1 97 ? 34.834 27.080 -10.186 1.00 45.50 97 LEU A N 1
ATOM 751 C CA . LEU A 1 97 ? 33.745 27.704 -10.938 1.00 45.50 97 LEU A CA 1
ATOM 752 C C . LEU A 1 97 ? 34.310 28.241 -12.253 1.00 45.50 97 LEU A C 1
ATOM 754 O O . LEU A 1 97 ? 35.454 28.755 -12.206 1.00 45.50 97 LEU A O 1
#

Foldseek 3Di:
DVVCVVVVVDDDCVVVVVVVVVVVVVCVVCVVCVVVVCVVVDDACVVVVDLCPHPVNPNVVSVVVVQVPDPCNVHDPPCNVVCVVPPDDVPDPDDDD